Protein AF-A0A162RHS9-F1 (afdb_monomer_lite)

Foldseek 3Di:
DVPVVVVVVVVVVVVVVVVVVVVVVVVVVVVVVVVVVVPDDPPPPPPDPPVPDPDDPPVPDDPVPDDPVVVVVVVVDPDVVPAPDWDKWFADDDPVGGPLIDIDGCPPVDHPVVDQEAEEEAEQCVPGCRRVVRVVVSVYDYHYDYVVVVDDDDDPD

InterPro domains:
  IPR026913 Probable methyltransferase-like protein 24 [PTHR32026] (67-156)

Radius of gyration: 30.7 Å; chains: 1; bounding box: 86×60×48 Å

Sequence (157 aa):
MGRKREVELRKQLAFRTAASMLGMIALVFYLIKASEVTGTSPKILSVMRHKCHPPIDWGVTKVEDLTVEQMIEYVEWTNSTSCRLTHDVGGHAHPDGVDGQKAICMDPLIRPELYNECLVYSFGISHDWTFDEAIERMGCRVFSFDPSMNMEDYNHS

Organism: NCBI:txid35525

Secondary structure (DSSP, 8-state):
--HHHHHHHHHHHHHHHHHHHHHHHHHHHHHHHHHHHT---TT-SSS-----PPPP-TTT--GGG--HHHHHHHHT---TTS-SSEEEE--EEETTEEES-EEEE--TTT-GGG-S--EEEEE--TT--HHHHHHHHTT-EEEEE-GGG---S----

pLDDT: mean 76.13, std 15.16, range [41.0, 95.62]

Structure (mmCIF, N/CA/C/O backbone):
data_AF-A0A162RHS9-F1
#
_entry.id   AF-A0A162RHS9-F1
#
loop_
_atom_site.group_PDB
_atom_site.id
_atom_site.type_symbol
_atom_site.label_atom_id
_atom_site.label_alt_id
_atom_site.label_comp_id
_atom_site.label_asym_id
_atom_site.label_entity_id
_atom_site.label_seq_id
_atom_site.pdbx_PDB_ins_code
_atom_site.Cartn_x
_atom_site.Cartn_y
_atom_site.Cartn_z
_atom_site.occupancy
_atom_site.B_iso_or_equiv
_atom_site.auth_seq_id
_atom_site.auth_comp_id
_atom_site.auth_asym_id
_atom_site.auth_atom_id
_atom_site.pdbx_PDB_model_num
ATOM 1 N N . MET A 1 1 ? 65.844 38.068 22.382 1.00 56.78 1 MET A N 1
ATOM 2 C CA . MET A 1 1 ? 64.715 39.015 22.180 1.00 56.78 1 MET A CA 1
ATOM 3 C C . MET A 1 1 ? 63.586 38.479 21.265 1.00 56.78 1 MET A C 1
ATOM 5 O O . MET A 1 1 ? 62.796 39.275 20.765 1.00 56.78 1 MET A O 1
ATOM 9 N N . GLY A 1 2 ? 63.481 37.156 21.034 1.00 62.03 2 GLY A N 1
ATOM 10 C CA . GLY A 1 2 ? 62.448 36.540 20.169 1.00 62.03 2 GLY A CA 1
ATOM 11 C C . GLY A 1 2 ? 61.320 35.829 20.931 1.00 62.03 2 GLY A C 1
ATOM 12 O O . GLY A 1 2 ? 60.152 36.040 20.640 1.00 62.03 2 GLY A O 1
ATOM 13 N N . ARG A 1 3 ? 61.652 35.096 22.003 1.00 61.00 3 ARG A N 1
ATOM 14 C CA . ARG A 1 3 ? 60.687 34.291 22.780 1.00 61.00 3 ARG A CA 1
ATOM 15 C C . ARG A 1 3 ? 59.598 35.113 23.489 1.00 61.00 3 ARG A C 1
ATOM 17 O O . ARG A 1 3 ? 58.447 34.706 23.522 1.00 61.00 3 ARG A O 1
ATOM 24 N N . LYS A 1 4 ? 59.936 36.306 24.003 1.00 58.94 4 LYS A N 1
ATOM 25 C CA . LYS A 1 4 ? 58.943 37.240 24.577 1.00 58.94 4 LYS A CA 1
ATOM 26 C C . LYS A 1 4 ? 57.961 37.766 23.519 1.00 58.94 4 LYS A C 1
ATOM 28 O O . LYS A 1 4 ? 56.783 37.889 23.816 1.00 58.94 4 LYS A O 1
ATOM 33 N N . ARG A 1 5 ? 58.430 38.026 22.290 1.00 60.34 5 ARG A N 1
ATOM 34 C CA . ARG A 1 5 ? 57.582 38.487 21.177 1.00 60.34 5 ARG A CA 1
ATOM 35 C C . ARG A 1 5 ? 56.637 37.393 20.685 1.00 60.34 5 ARG A C 1
ATOM 37 O O . ARG A 1 5 ? 55.493 37.693 20.389 1.00 60.34 5 ARG A O 1
ATOM 44 N N . GLU A 1 6 ? 57.082 36.141 20.659 1.00 67.06 6 GLU A N 1
ATOM 45 C CA . GLU A 1 6 ? 56.243 35.003 20.266 1.00 67.06 6 GLU A CA 1
ATOM 46 C C . GLU A 1 6 ? 55.112 34.727 21.272 1.00 67.06 6 GLU A C 1
ATOM 48 O O . GLU A 1 6 ? 53.967 34.520 20.878 1.00 67.06 6 GLU A O 1
ATOM 53 N N . VAL A 1 7 ? 55.405 34.789 22.577 1.00 69.50 7 VAL A N 1
ATOM 54 C CA . VAL A 1 7 ? 54.385 34.658 23.633 1.00 69.50 7 VAL A CA 1
ATOM 55 C C . VAL A 1 7 ? 53.369 35.800 23.560 1.00 69.50 7 VAL A C 1
ATOM 57 O O . VAL A 1 7 ? 52.171 35.560 23.695 1.00 69.50 7 VAL A O 1
ATOM 60 N N . GLU A 1 8 ? 53.828 37.023 23.293 1.00 66.56 8 GLU A N 1
ATOM 61 C CA . GLU A 1 8 ? 52.951 38.183 23.123 1.00 66.56 8 GLU A CA 1
ATOM 62 C C . GLU A 1 8 ? 52.060 38.050 21.879 1.00 66.56 8 GLU A C 1
ATOM 64 O O . GLU A 1 8 ? 50.861 38.310 21.942 1.00 66.56 8 GLU A O 1
ATOM 69 N N . LEU A 1 9 ? 52.607 37.543 20.769 1.00 67.00 9 LEU A N 1
ATOM 70 C CA . LEU A 1 9 ? 51.853 37.288 19.540 1.00 67.00 9 LEU A CA 1
ATOM 71 C C . LEU A 1 9 ? 50.768 36.219 19.738 1.00 67.00 9 LEU A C 1
ATOM 73 O O . LEU A 1 9 ? 49.658 36.364 19.233 1.00 67.00 9 LEU A O 1
ATOM 77 N N . ARG A 1 10 ? 51.062 35.157 20.503 1.00 70.31 10 ARG A N 1
ATOM 78 C CA . ARG A 1 10 ? 50.085 34.104 20.834 1.00 70.31 10 ARG A CA 1
ATOM 79 C C . ARG A 1 10 ? 48.972 34.622 21.744 1.00 70.31 10 ARG A C 1
ATOM 81 O O . ARG A 1 10 ? 47.818 34.259 21.537 1.00 70.31 10 ARG A O 1
ATOM 88 N N . LYS A 1 11 ? 49.288 35.500 22.704 1.00 66.00 11 LYS A N 1
ATOM 89 C CA . LYS A 1 11 ? 48.282 36.176 23.543 1.00 66.00 11 LYS A CA 1
ATOM 90 C C . LYS A 1 11 ? 47.395 37.109 22.722 1.00 66.00 11 LYS A C 1
ATOM 92 O O . LYS A 1 11 ? 46.180 37.063 22.867 1.00 66.00 11 LYS A O 1
ATOM 97 N N . GLN A 1 12 ? 47.989 37.893 21.824 1.00 63.16 12 GLN A N 1
ATOM 98 C CA . GLN A 1 12 ? 47.268 38.748 20.877 1.00 63.16 12 GLN A CA 1
ATOM 99 C C . GLN A 1 12 ? 46.342 37.926 19.972 1.00 63.16 12 GLN A C 1
ATOM 101 O O . GLN A 1 12 ? 45.178 38.277 19.802 1.00 63.16 12 GLN A O 1
ATOM 106 N N . LEU A 1 13 ? 46.824 36.805 19.425 1.00 72.50 13 LEU A N 1
ATOM 107 C CA . LEU A 1 13 ? 46.018 35.925 18.580 1.00 72.50 13 LEU A CA 1
ATOM 108 C C . LEU A 1 13 ? 44.863 35.287 19.361 1.00 72.50 13 LEU A C 1
ATOM 110 O O . LEU A 1 13 ? 43.736 35.319 18.879 1.00 72.50 13 LEU A O 1
ATOM 114 N N . ALA A 1 14 ? 45.119 34.789 20.575 1.00 65.88 14 ALA A N 1
ATOM 115 C CA . ALA A 1 14 ? 44.090 34.236 21.456 1.00 65.88 14 ALA A CA 1
ATOM 116 C C . ALA A 1 14 ? 43.040 35.284 21.866 1.00 65.88 14 ALA A C 1
ATOM 118 O O . ALA A 1 14 ? 41.851 34.987 21.936 1.00 65.88 14 ALA A O 1
ATOM 119 N N . PHE A 1 15 ? 43.461 36.530 22.097 1.00 64.94 15 PHE A N 1
ATOM 120 C CA . PHE A 1 15 ? 42.549 37.630 22.400 1.00 64.94 15 PHE A CA 1
ATOM 121 C C . PHE A 1 15 ? 41.683 37.993 21.186 1.00 64.94 15 PHE A C 1
ATOM 123 O O . PHE A 1 15 ? 40.480 38.198 21.321 1.00 64.94 15 PHE A O 1
ATOM 130 N N . ARG A 1 16 ? 42.267 38.003 19.979 1.00 64.44 16 ARG A N 1
ATOM 131 C CA . ARG A 1 16 ? 41.535 38.250 18.726 1.00 64.44 16 ARG A CA 1
ATOM 132 C C . ARG A 1 16 ? 40.545 37.131 18.399 1.00 64.44 16 ARG A C 1
ATOM 134 O O . ARG A 1 16 ? 39.430 37.433 17.981 1.00 64.44 16 ARG A O 1
ATOM 141 N N . THR A 1 17 ? 40.906 35.865 18.611 1.00 65.56 17 THR A N 1
ATOM 142 C CA . THR A 1 17 ? 39.981 34.737 18.407 1.00 65.56 17 THR A CA 1
ATOM 143 C C . THR A 1 17 ? 38.855 34.738 19.439 1.00 65.56 17 THR A C 1
ATOM 145 O O . THR A 1 17 ? 37.697 34.567 19.062 1.00 65.56 17 THR A O 1
ATOM 148 N N . ALA A 1 18 ? 39.150 35.018 20.712 1.00 65.31 18 ALA A N 1
ATOM 149 C CA . ALA A 1 18 ? 38.130 35.152 21.753 1.00 65.31 18 ALA A CA 1
ATOM 150 C C . ALA A 1 18 ? 37.166 36.323 21.480 1.00 65.31 18 ALA A C 1
ATOM 152 O O . ALA A 1 18 ? 35.952 36.151 21.581 1.00 65.31 18 ALA A O 1
ATOM 153 N N . ALA A 1 19 ? 37.680 37.486 21.063 1.00 67.25 19 ALA A N 1
ATOM 154 C CA . ALA A 1 19 ? 36.857 38.638 20.689 1.00 67.25 19 ALA A CA 1
ATOM 155 C C . ALA A 1 19 ? 35.959 38.344 19.473 1.00 67.25 19 ALA A C 1
ATOM 157 O O . ALA A 1 19 ? 34.793 38.734 19.462 1.00 67.25 19 ALA A O 1
ATOM 158 N N . SER A 1 20 ? 36.465 37.601 18.481 1.00 73.19 20 SER A N 1
ATOM 159 C CA . SER A 1 20 ? 35.675 37.159 17.324 1.00 73.19 20 SER A CA 1
ATOM 160 C C . SER A 1 20 ? 34.554 36.193 17.720 1.00 73.19 20 SER A C 1
ATOM 162 O O . SER A 1 20 ? 33.436 36.324 17.229 1.00 73.19 20 SER A O 1
ATOM 164 N N . MET A 1 21 ? 34.829 35.240 18.616 1.00 74.31 21 MET A N 1
ATOM 165 C CA . MET A 1 21 ? 33.833 34.283 19.117 1.00 74.31 21 MET A CA 1
ATOM 166 C C . MET A 1 21 ? 32.730 34.987 19.912 1.00 74.31 21 MET A C 1
ATOM 168 O O . MET A 1 21 ? 31.550 34.736 19.683 1.00 74.31 21 MET A O 1
ATOM 172 N N . LEU A 1 22 ? 33.102 35.918 20.796 1.00 73.56 22 LEU A N 1
ATOM 173 C CA . LEU A 1 22 ? 32.147 36.738 21.546 1.00 73.56 22 LEU A CA 1
ATOM 174 C C . LEU A 1 22 ? 31.292 37.609 20.616 1.00 73.56 22 LEU A C 1
ATOM 176 O O . LEU A 1 22 ? 30.090 37.723 20.835 1.00 73.56 22 LEU A O 1
ATOM 180 N N . GLY A 1 23 ? 31.883 38.162 19.552 1.00 76.12 23 GLY A N 1
ATOM 181 C CA . GLY A 1 23 ? 31.156 38.902 18.519 1.00 76.12 23 GLY A CA 1
ATOM 182 C C . GLY A 1 23 ? 30.131 38.042 17.774 1.00 76.12 23 GLY A C 1
ATOM 183 O O . GLY A 1 23 ? 28.991 38.466 17.604 1.00 76.12 23 GLY A O 1
ATOM 184 N N . MET A 1 24 ? 30.496 36.813 17.395 1.00 73.38 24 MET A N 1
ATOM 185 C CA . MET A 1 24 ? 29.573 35.873 16.743 1.00 73.38 24 MET A CA 1
ATOM 186 C C . MET A 1 24 ? 28.437 35.445 17.674 1.00 73.38 24 MET A C 1
ATOM 188 O O . MET A 1 24 ? 27.283 35.422 17.260 1.00 73.38 24 MET A O 1
ATOM 192 N N . ILE A 1 25 ? 28.740 35.161 18.943 1.00 74.69 25 ILE A N 1
ATOM 193 C CA . ILE A 1 25 ? 27.730 34.805 19.946 1.00 74.69 25 ILE A CA 1
ATOM 194 C C . ILE A 1 25 ? 26.766 35.979 20.178 1.00 74.69 25 ILE A C 1
ATOM 196 O O . ILE A 1 25 ? 25.552 35.788 20.168 1.00 74.69 25 ILE A O 1
ATOM 200 N N . ALA A 1 26 ? 27.283 37.204 20.323 1.00 74.00 26 ALA A N 1
ATOM 201 C CA . ALA A 1 26 ? 26.460 38.402 20.471 1.00 74.00 26 ALA A CA 1
ATOM 202 C C . ALA A 1 26 ? 25.584 38.664 19.235 1.00 74.00 26 ALA A C 1
ATOM 204 O O . ALA A 1 26 ? 24.420 39.026 19.391 1.00 74.00 26 ALA A O 1
ATOM 205 N N . LEU A 1 27 ? 26.104 38.431 18.023 1.00 69.75 27 LEU A N 1
ATOM 206 C CA . LEU A 1 27 ? 25.334 38.533 16.782 1.00 69.75 27 LEU A CA 1
ATOM 207 C C . LEU A 1 27 ? 24.210 37.491 16.734 1.00 69.75 27 LEU A C 1
ATOM 209 O O . LEU A 1 27 ? 23.082 37.845 16.417 1.00 69.75 27 LEU A O 1
ATOM 213 N N . VAL A 1 28 ? 24.479 36.235 17.106 1.00 71.00 28 VAL A N 1
ATOM 214 C CA . VAL A 1 28 ? 23.454 35.179 17.172 1.00 71.00 28 VAL A CA 1
ATOM 215 C C . VAL A 1 28 ? 22.360 35.544 18.177 1.00 71.00 28 VAL A C 1
ATOM 217 O O . VAL A 1 28 ? 21.183 35.500 17.831 1.00 71.00 28 VAL A O 1
ATOM 220 N N . PHE A 1 29 ? 22.714 35.994 19.386 1.00 67.12 29 PHE A N 1
ATOM 221 C CA . PHE A 1 29 ? 21.719 36.445 20.367 1.00 67.12 29 PHE A CA 1
ATOM 222 C C . PHE A 1 29 ? 20.948 37.689 19.908 1.00 67.12 29 PHE A C 1
ATOM 224 O O . PHE A 1 29 ? 19.747 37.783 20.161 1.00 67.12 29 PHE A O 1
ATOM 231 N N . TYR A 1 30 ? 21.602 38.625 19.215 1.00 65.88 30 TYR A N 1
ATOM 232 C CA . TYR A 1 30 ? 20.945 39.794 18.635 1.00 65.88 30 TYR A CA 1
ATOM 233 C C . TYR A 1 30 ? 19.968 39.401 17.519 1.00 65.88 30 TYR A C 1
ATOM 235 O O . TYR A 1 30 ? 18.862 39.925 17.484 1.00 65.88 30 TYR A O 1
ATOM 243 N N . LEU A 1 31 ? 20.320 38.441 16.659 1.00 62.06 31 LEU A N 1
ATOM 244 C CA . LEU A 1 31 ? 19.443 37.922 15.603 1.00 62.06 31 LEU A CA 1
ATOM 245 C C . LEU A 1 31 ? 18.256 37.120 16.164 1.00 62.06 31 LEU A C 1
ATOM 247 O O . LEU A 1 31 ? 17.141 37.254 15.658 1.00 62.06 31 LEU A O 1
ATOM 251 N N . ILE A 1 32 ? 18.461 36.347 17.237 1.00 61.72 32 ILE A N 1
ATOM 252 C CA . ILE A 1 32 ? 17.376 35.664 17.963 1.00 61.72 32 ILE A CA 1
ATOM 253 C C . ILE A 1 32 ? 16.417 36.702 18.568 1.00 61.72 32 ILE A C 1
ATOM 255 O O . ILE A 1 32 ? 15.213 36.642 18.326 1.00 61.72 32 ILE A O 1
ATOM 259 N N . LYS A 1 33 ? 16.942 37.716 19.274 1.00 61.94 33 LYS A N 1
ATOM 260 C CA . LYS A 1 33 ? 16.131 38.816 19.830 1.00 61.94 33 LYS A CA 1
ATOM 261 C C . LYS A 1 33 ? 15.440 39.651 18.746 1.00 61.94 33 LYS A C 1
ATOM 263 O O . LYS A 1 33 ? 14.305 40.072 18.937 1.00 61.94 33 LYS A O 1
ATOM 268 N N . ALA A 1 34 ? 16.087 39.890 17.606 1.00 56.03 34 ALA A N 1
ATOM 269 C CA . ALA A 1 34 ? 15.486 40.602 16.479 1.00 56.03 34 ALA A CA 1
ATOM 270 C C . ALA A 1 34 ? 14.341 39.800 15.831 1.00 56.03 34 ALA A C 1
ATOM 272 O O . ALA A 1 34 ? 13.343 40.393 15.418 1.00 56.03 34 ALA A O 1
ATOM 273 N N . SER A 1 35 ? 14.440 38.464 15.805 1.00 52.44 35 SER A N 1
ATOM 274 C CA . SER A 1 35 ? 13.325 37.597 15.394 1.00 52.44 35 SER A CA 1
ATOM 275 C C . SER A 1 35 ? 12.143 37.677 16.366 1.00 52.44 35 SER A C 1
ATOM 277 O O . SER A 1 35 ? 11.003 37.695 15.919 1.00 52.44 35 SER A O 1
ATOM 279 N N . GLU A 1 36 ? 12.379 37.815 17.676 1.00 54.09 36 GLU A N 1
ATOM 280 C CA . GLU A 1 36 ? 11.296 38.046 18.652 1.00 54.09 36 GLU A CA 1
ATOM 281 C C . GLU A 1 36 ? 10.640 39.433 18.505 1.00 54.09 36 GLU A C 1
ATOM 283 O O . GLU A 1 36 ? 9.427 39.568 18.658 1.00 54.09 36 GLU A O 1
ATOM 288 N N . VAL A 1 37 ? 11.411 40.478 18.183 1.00 50.00 37 VAL A N 1
ATOM 289 C CA . VAL A 1 37 ? 10.926 41.876 18.179 1.00 50.00 37 VAL A CA 1
ATOM 290 C C . VAL A 1 37 ? 10.131 42.251 16.916 1.00 50.00 37 VAL A C 1
ATOM 292 O O . VAL A 1 37 ? 9.389 43.233 16.927 1.00 50.00 37 VAL A O 1
ATOM 295 N N . THR A 1 38 ? 10.179 41.454 15.845 1.00 48.22 38 THR A N 1
ATOM 296 C CA . THR A 1 38 ? 9.356 41.686 14.635 1.00 48.22 38 THR A CA 1
ATOM 297 C C . THR A 1 38 ? 7.961 41.044 14.692 1.00 48.22 38 THR A C 1
ATOM 299 O O . THR A 1 38 ? 7.151 41.236 13.786 1.00 48.22 38 THR A O 1
ATOM 302 N N . GLY A 1 39 ? 7.619 40.368 15.794 1.00 46.84 39 GLY A N 1
ATOM 303 C CA . GLY A 1 39 ? 6.335 39.692 16.007 1.00 46.84 39 GLY A CA 1
ATOM 304 C C . GLY A 1 39 ? 5.157 40.573 16.445 1.00 46.84 39 GLY A C 1
ATOM 305 O O . GLY A 1 39 ? 4.228 40.059 17.059 1.00 46.84 39 GLY A O 1
ATOM 306 N N . THR A 1 40 ? 5.152 41.883 16.168 1.00 49.56 40 THR A N 1
ATOM 307 C CA . THR A 1 40 ? 3.975 42.741 16.426 1.00 49.56 40 THR A CA 1
ATOM 308 C C . THR A 1 40 ? 3.523 43.475 15.165 1.00 49.56 40 THR A C 1
ATOM 310 O O . THR A 1 40 ? 3.759 44.663 14.972 1.00 49.56 40 THR A O 1
ATOM 313 N N . SER A 1 41 ? 2.806 42.755 14.298 1.00 41.00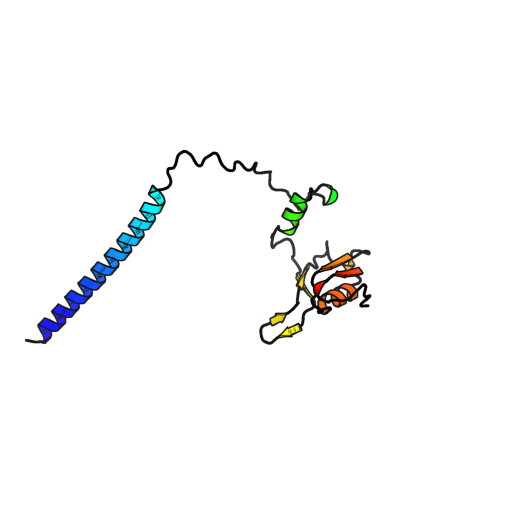 41 SER A N 1
ATOM 314 C CA . SER A 1 41 ? 1.936 43.371 13.291 1.00 41.00 41 SER A CA 1
ATOM 315 C C . SER A 1 41 ? 0.470 43.151 13.696 1.00 41.00 41 SER A C 1
ATOM 317 O O . SER A 1 41 ? -0.025 42.028 13.574 1.00 41.00 41 SER A O 1
ATOM 319 N N . PRO A 1 42 ? -0.265 44.182 14.165 1.00 48.97 42 PRO A N 1
ATOM 320 C CA . PRO A 1 42 ? -1.646 44.055 14.661 1.00 48.97 42 PRO A CA 1
ATOM 321 C C . PRO A 1 42 ? -2.710 43.744 13.589 1.00 48.97 42 PRO A C 1
ATOM 323 O O . PRO A 1 42 ? -3.892 43.993 13.807 1.00 48.97 42 PRO A O 1
ATOM 326 N N . LYS A 1 43 ? -2.326 43.244 12.408 1.00 45.06 43 LYS A N 1
ATOM 327 C CA . LYS A 1 43 ? -3.243 42.975 11.284 1.00 45.06 43 LYS A CA 1
ATOM 328 C C . LYS A 1 43 ? -3.206 41.539 10.756 1.00 45.06 43 LYS A C 1
ATOM 330 O O . LYS A 1 43 ? -3.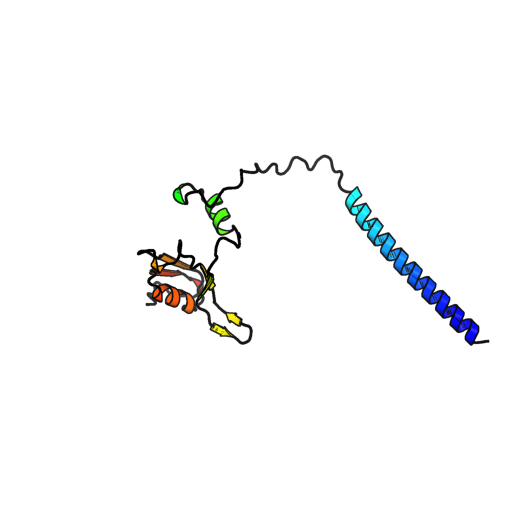947 41.224 9.832 1.00 45.06 43 LYS A O 1
ATOM 335 N N . ILE A 1 44 ? -2.433 40.647 11.377 1.00 45.03 44 ILE A N 1
ATOM 336 C CA . ILE A 1 44 ? -2.425 39.205 11.071 1.00 45.03 44 ILE A CA 1
ATOM 337 C C . ILE A 1 44 ? -3.157 38.450 12.193 1.00 45.03 44 ILE A C 1
ATOM 339 O O . ILE A 1 44 ? -2.631 37.551 12.830 1.00 45.03 44 ILE A O 1
ATOM 343 N N . LEU A 1 45 ? -4.385 38.869 12.494 1.00 41.91 45 LEU A N 1
ATOM 344 C CA . LEU A 1 45 ? -5.314 38.113 13.342 1.00 41.91 45 LEU A CA 1
ATOM 345 C C . LEU A 1 45 ? -6.706 38.092 12.696 1.00 41.91 45 LEU A C 1
ATOM 347 O O . LEU A 1 45 ? -7.727 38.269 13.351 1.00 41.91 45 LEU A O 1
ATOM 351 N N . SER A 1 46 ? -6.746 37.959 11.369 1.00 43.28 46 SER A N 1
ATOM 352 C CA . SER A 1 46 ? -8.000 37.830 10.614 1.00 43.28 46 SER A CA 1
ATOM 353 C C . SER A 1 46 ? -7.918 36.841 9.449 1.00 43.28 46 SER A C 1
ATOM 355 O O . SER A 1 46 ? -8.908 36.659 8.745 1.00 43.28 46 SER A O 1
ATOM 357 N N . VAL A 1 47 ? -6.785 36.168 9.240 1.00 47.78 47 VAL A N 1
ATOM 358 C CA . VAL A 1 47 ? -6.650 35.138 8.205 1.00 47.78 47 VAL A CA 1
ATOM 359 C C . VAL A 1 47 ? -6.443 33.809 8.921 1.00 47.78 47 VAL A C 1
ATOM 361 O O . VAL A 1 47 ? -5.496 33.662 9.682 1.00 47.78 47 VAL A O 1
ATOM 364 N N . MET A 1 48 ? -7.388 32.892 8.706 1.00 47.75 48 MET A N 1
ATOM 365 C CA . MET A 1 48 ? -7.485 31.542 9.277 1.00 47.75 48 MET A CA 1
ATOM 366 C C . MET A 1 48 ? -7.949 31.436 10.740 1.00 47.75 48 MET A C 1
ATOM 368 O O . MET A 1 48 ? -7.344 30.766 11.568 1.00 47.75 48 MET A O 1
ATOM 372 N N . ARG A 1 49 ? -9.168 31.920 11.022 1.00 43.59 49 ARG A N 1
ATOM 373 C CA . ARG A 1 49 ? -10.099 31.049 11.763 1.00 43.59 49 ARG A CA 1
ATOM 374 C C . ARG A 1 49 ? -10.569 29.966 10.791 1.00 43.59 49 ARG A C 1
ATOM 376 O O . ARG A 1 49 ? -11.683 30.038 10.278 1.00 43.59 49 ARG A O 1
ATOM 383 N N . HIS A 1 50 ? -9.721 28.977 10.510 1.00 49.06 50 HIS A N 1
ATOM 384 C CA . HIS A 1 50 ? -10.287 27.682 10.161 1.00 49.06 50 HIS A CA 1
ATOM 385 C C . HIS A 1 50 ? -11.138 27.298 11.365 1.00 49.06 50 HIS A C 1
ATOM 387 O O . HIS A 1 50 ? -10.667 27.358 12.502 1.00 49.06 50 HIS A O 1
ATOM 393 N N . LYS A 1 51 ? -12.428 27.031 11.148 1.00 43.91 51 LYS A N 1
ATOM 394 C CA . LYS A 1 51 ? -13.220 26.357 12.170 1.00 43.91 51 LYS A CA 1
ATOM 395 C C . LYS A 1 51 ? -12.441 25.083 12.482 1.00 43.91 51 LYS A C 1
ATOM 397 O O . LYS A 1 51 ? -12.361 24.218 11.617 1.00 43.91 51 LYS A O 1
ATOM 402 N N . CYS A 1 52 ? -11.802 25.013 13.648 1.00 55.31 52 CYS A N 1
ATOM 403 C CA . CYS A 1 52 ? -11.288 23.751 14.145 1.00 55.31 52 CYS A CA 1
ATOM 404 C C . CYS A 1 52 ? -12.527 22.883 14.320 1.00 55.31 52 CYS A C 1
ATOM 406 O O . CYS A 1 52 ? -13.303 23.092 15.256 1.00 55.31 52 CYS A O 1
ATOM 408 N N . HIS A 1 53 ? -12.783 22.006 13.352 1.00 62.28 53 HIS A N 1
ATOM 409 C CA . HIS A 1 53 ? -13.741 20.944 13.568 1.00 62.28 53 HIS A CA 1
ATOM 410 C C . HIS A 1 53 ? -13.204 20.109 14.738 1.00 62.28 53 HIS A C 1
ATOM 412 O O . HIS A 1 53 ? -11.983 19.979 14.886 1.00 62.28 53 HIS A O 1
ATOM 418 N N . PRO A 1 54 ? -14.080 19.636 15.636 1.00 69.06 54 PRO A N 1
ATOM 419 C CA . PRO A 1 54 ? -13.650 18.718 16.679 1.00 69.06 54 PRO A CA 1
ATOM 420 C C . PRO A 1 54 ? -12.913 17.532 16.028 1.00 69.06 54 PRO A C 1
ATOM 422 O O . PRO A 1 54 ? -13.320 17.124 14.938 1.00 69.06 54 PRO A O 1
ATOM 425 N N . PRO A 1 55 ? -11.841 17.005 16.653 1.00 71.38 55 PRO A N 1
ATOM 426 C CA . PRO A 1 55 ? -11.118 15.854 16.122 1.00 71.38 55 PRO A CA 1
ATOM 427 C C . PRO A 1 55 ? -12.100 14.722 15.829 1.00 71.38 55 PRO A C 1
ATOM 429 O O . PRO A 1 55 ? -12.901 14.368 16.699 1.00 71.38 55 PRO A O 1
ATOM 432 N N . ILE A 1 56 ? -12.064 14.191 14.610 1.00 77.06 56 ILE A N 1
ATOM 433 C CA . ILE A 1 56 ? -12.889 13.045 14.243 1.00 77.06 56 ILE A CA 1
ATOM 434 C C . ILE A 1 56 ? -12.298 11.827 14.947 1.00 77.06 56 ILE A C 1
ATOM 436 O O . ILE A 1 56 ? -11.111 11.529 14.815 1.00 77.06 56 ILE A O 1
ATOM 440 N N . ASP A 1 57 ? -13.121 11.138 15.733 1.00 81.31 57 ASP A N 1
ATOM 441 C CA . ASP A 1 57 ? -12.732 9.858 16.310 1.00 81.31 57 ASP A CA 1
ATOM 442 C C . ASP A 1 57 ? -12.946 8.764 15.261 1.00 81.31 57 ASP A C 1
ATOM 444 O O . ASP A 1 57 ? -14.047 8.231 15.074 1.00 81.31 57 ASP A O 1
ATOM 448 N N . TRP A 1 58 ? -11.867 8.448 14.551 1.00 77.69 58 TRP A N 1
ATOM 449 C CA . TRP A 1 58 ? -11.842 7.412 13.525 1.00 77.69 58 TRP A CA 1
ATOM 450 C C . TRP A 1 58 ? -12.134 6.005 14.068 1.00 77.69 58 TRP A C 1
ATOM 452 O O . TRP A 1 58 ? -12.429 5.109 13.286 1.00 77.69 58 TRP A O 1
ATOM 462 N N . GLY A 1 59 ? -12.076 5.793 15.391 1.00 71.81 59 GLY A N 1
ATOM 463 C CA . GLY A 1 59 ? -1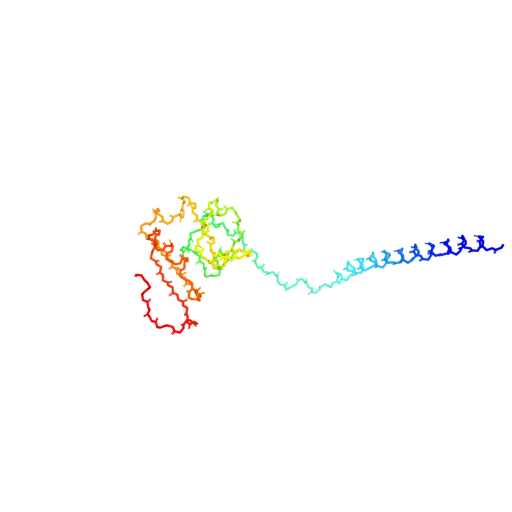2.399 4.510 16.021 1.00 71.81 59 GLY A CA 1
ATOM 464 C C . GLY A 1 59 ? -13.900 4.233 16.162 1.00 71.81 59 GLY A C 1
ATOM 465 O O . GLY A 1 59 ? -14.287 3.081 16.344 1.00 71.81 59 GLY A O 1
ATOM 466 N N . VAL A 1 60 ? -14.748 5.264 16.079 1.00 79.00 60 VAL A N 1
ATOM 467 C CA . VAL A 1 60 ? -16.217 5.149 16.215 1.00 79.00 60 VAL A CA 1
ATOM 468 C C . VAL A 1 60 ? -16.986 5.663 15.003 1.00 79.00 60 VAL A C 1
ATOM 470 O O . VAL A 1 60 ? -18.167 5.350 14.852 1.00 79.00 60 VAL A O 1
ATOM 473 N N . THR A 1 61 ? -16.341 6.447 14.141 1.00 80.56 61 THR A N 1
ATOM 474 C CA . THR A 1 61 ? -16.980 6.996 12.944 1.00 80.56 61 THR A CA 1
ATOM 475 C C . THR A 1 61 ? -17.108 5.912 11.881 1.00 80.56 61 THR A C 1
ATOM 477 O O . THR A 1 61 ? -16.132 5.249 11.537 1.00 80.56 61 THR A O 1
ATOM 480 N N . LYS A 1 62 ? -18.316 5.720 11.347 1.00 81.25 62 LYS A N 1
ATOM 481 C CA . LYS A 1 62 ? -18.537 4.759 10.269 1.00 81.25 62 LYS A CA 1
ATOM 482 C C . LYS A 1 62 ? -18.133 5.350 8.925 1.00 81.25 62 LYS A C 1
ATOM 484 O O . LYS A 1 62 ? -18.409 6.513 8.654 1.00 81.25 62 LYS A O 1
ATOM 489 N N . VAL A 1 63 ? -17.563 4.516 8.056 1.00 77.88 63 VAL A N 1
ATOM 490 C CA . VAL A 1 63 ? -17.113 4.916 6.709 1.00 77.88 63 VAL A CA 1
ATOM 491 C C . VAL A 1 63 ? -18.258 5.486 5.862 1.00 77.88 63 VAL A C 1
ATOM 493 O O . VAL A 1 63 ? -18.056 6.439 5.119 1.00 77.88 63 VAL A O 1
ATOM 496 N N . GLU A 1 64 ? -19.467 4.938 6.010 1.00 83.88 64 GLU A N 1
ATOM 497 C CA . GLU A 1 64 ? -20.680 5.365 5.293 1.00 83.88 64 GLU A CA 1
ATOM 498 C C . GLU A 1 64 ? -21.157 6.786 5.637 1.00 83.88 64 GLU A C 1
ATOM 500 O O . GLU A 1 64 ? -21.879 7.391 4.847 1.00 83.88 64 GLU A O 1
ATOM 505 N N . ASP A 1 65 ? -20.713 7.335 6.770 1.00 88.69 65 ASP A N 1
ATOM 506 C CA . ASP A 1 65 ? -21.087 8.670 7.240 1.00 88.69 65 ASP A CA 1
ATOM 507 C C . ASP A 1 65 ? -20.030 9.744 6.893 1.00 88.69 65 ASP A C 1
ATOM 509 O O . ASP A 1 65 ? -20.212 10.918 7.225 1.00 88.69 65 ASP A O 1
ATOM 513 N N . LEU A 1 66 ? -18.920 9.364 6.242 1.00 84.44 66 LEU A N 1
ATOM 514 C CA . LEU A 1 66 ? -17.805 10.264 5.927 1.00 84.44 66 LEU A CA 1
ATOM 515 C C . LEU A 1 66 ? -18.052 11.079 4.649 1.00 84.44 66 LEU A C 1
ATOM 517 O O . LEU A 1 66 ? -18.476 10.546 3.622 1.00 84.44 66 LEU A O 1
ATOM 521 N N . THR A 1 67 ? -17.699 12.369 4.673 1.00 91.06 67 THR A N 1
ATOM 522 C CA . THR A 1 67 ? -17.542 13.151 3.434 1.00 91.06 67 THR A CA 1
ATOM 523 C C . THR A 1 67 ? -16.253 12.768 2.704 1.00 91.06 67 THR A C 1
ATOM 525 O O . THR A 1 67 ? -15.345 12.182 3.292 1.00 91.06 67 THR A O 1
ATOM 528 N N . VAL A 1 68 ? -16.133 13.143 1.426 1.00 84.94 68 VAL A N 1
ATOM 529 C CA . VAL A 1 68 ? -14.912 12.896 0.634 1.00 84.94 68 VAL A CA 1
ATOM 530 C C . VAL A 1 68 ? -13.686 13.529 1.297 1.00 84.94 68 VAL A C 1
ATOM 532 O O . VAL A 1 68 ? -12.628 12.911 1.356 1.00 84.94 68 VAL A O 1
ATOM 535 N N . GLU A 1 69 ? -13.825 14.732 1.851 1.00 86.94 69 GLU A N 1
ATOM 536 C CA . GLU A 1 69 ? -12.742 15.419 2.559 1.00 86.94 69 GLU A CA 1
ATOM 537 C C . GLU A 1 69 ? -12.311 14.649 3.811 1.00 86.94 69 GLU A C 1
ATOM 539 O O . GLU A 1 69 ? -11.119 14.516 4.067 1.00 86.94 69 GLU A O 1
ATOM 544 N N . GLN A 1 70 ? -13.268 14.096 4.561 1.00 83.88 70 GLN A N 1
ATOM 545 C CA . GLN A 1 70 ? -12.976 13.290 5.747 1.00 83.88 70 GLN A CA 1
ATOM 546 C C . GLN A 1 70 ? -12.381 11.925 5.386 1.00 83.88 70 GLN A C 1
ATOM 548 O O . GLN A 1 70 ? -11.555 11.409 6.129 1.00 83.88 70 GLN A O 1
ATOM 553 N N . MET A 1 71 ? -12.765 11.341 4.246 1.00 81.06 71 MET A N 1
ATOM 554 C CA . MET A 1 71 ? -12.129 10.126 3.729 1.00 81.06 71 MET A CA 1
ATOM 555 C C . MET A 1 71 ? -10.660 10.377 3.380 1.00 81.06 71 MET A C 1
ATOM 557 O O . MET A 1 71 ? -9.809 9.566 3.736 1.00 81.06 71 MET A O 1
ATOM 561 N N . ILE A 1 72 ? -10.356 11.505 2.730 1.00 83.31 72 ILE A N 1
ATOM 562 C CA . ILE A 1 72 ? -8.972 11.909 2.445 1.00 83.31 72 ILE A CA 1
ATOM 563 C C . ILE A 1 72 ? -8.209 12.111 3.759 1.00 83.31 72 ILE A C 1
ATOM 565 O O . ILE A 1 72 ? -7.134 11.542 3.926 1.00 83.31 72 ILE A O 1
ATOM 569 N N . GLU A 1 73 ? -8.793 12.832 4.721 1.00 83.31 73 GLU A N 1
ATOM 570 C CA . GLU A 1 73 ? -8.177 13.057 6.034 1.00 83.31 73 GLU A CA 1
ATOM 571 C C . GLU A 1 73 ? -7.905 11.741 6.784 1.00 83.31 73 GLU A C 1
ATOM 573 O O . GLU A 1 73 ? -6.845 11.589 7.387 1.00 83.31 73 GLU A O 1
ATOM 578 N N . TYR A 1 74 ? -8.818 10.767 6.710 1.00 77.31 74 TYR A N 1
ATOM 579 C CA . TYR A 1 74 ? -8.635 9.437 7.294 1.00 77.31 74 TYR A CA 1
ATOM 580 C C . TYR A 1 74 ? -7.505 8.646 6.623 1.00 77.31 74 TYR A C 1
ATOM 582 O O . TYR A 1 74 ? -6.693 8.036 7.313 1.00 77.31 74 TYR A O 1
ATOM 590 N N . VAL A 1 75 ? -7.425 8.661 5.288 1.00 75.81 75 VAL A N 1
ATOM 591 C CA . VAL A 1 75 ? -6.357 7.972 4.538 1.00 75.81 75 VAL A CA 1
ATOM 592 C C . VAL A 1 75 ? -4.988 8.590 4.829 1.00 75.81 75 VAL A C 1
ATOM 594 O O . VAL A 1 75 ? -3.992 7.877 4.935 1.00 75.81 75 VAL A O 1
ATOM 597 N N . GLU A 1 76 ? -4.937 9.909 4.999 1.00 77.19 76 GLU A N 1
ATOM 598 C CA . GLU A 1 76 ? -3.723 10.636 5.373 1.00 77.19 76 GLU A CA 1
ATOM 599 C C . GLU A 1 76 ? -3.400 10.534 6.874 1.00 77.19 76 GLU A C 1
ATOM 601 O O . GLU A 1 76 ? -2.327 10.960 7.312 1.00 77.19 76 GLU A O 1
ATOM 606 N N . TRP A 1 77 ? -4.293 9.965 7.691 1.00 75.12 77 TRP A N 1
ATOM 607 C CA . TRP A 1 77 ? -4.119 9.912 9.136 1.00 75.12 77 TRP A CA 1
ATOM 608 C C . TRP A 1 77 ? -3.054 8.889 9.554 1.00 75.12 77 TRP A C 1
ATOM 610 O O . TRP A 1 77 ? -3.284 7.685 9.666 1.00 75.12 77 TRP A O 1
ATOM 620 N N . THR A 1 78 ? -1.861 9.385 9.878 1.00 58.59 78 THR A N 1
ATOM 621 C CA . THR A 1 78 ? -0.697 8.573 10.258 1.00 58.59 78 THR A CA 1
ATOM 622 C C . THR A 1 78 ? -0.666 8.222 11.749 1.00 58.59 78 THR A C 1
ATOM 624 O O . THR A 1 78 ? 0.309 8.518 12.447 1.00 58.59 78 THR A O 1
ATOM 627 N N . ASN A 1 79 ? -1.720 7.613 12.295 1.00 65.12 79 ASN A N 1
ATOM 628 C CA . ASN A 1 79 ? -1.614 7.050 13.640 1.00 65.12 79 ASN A CA 1
ATOM 629 C C . ASN A 1 79 ? -0.908 5.691 13.582 1.00 65.12 79 ASN A C 1
ATOM 631 O O . ASN A 1 79 ? -1.488 4.691 13.162 1.00 65.12 79 ASN A O 1
ATOM 635 N N . SER A 1 80 ? 0.339 5.658 14.056 1.00 58.25 80 SER A N 1
ATOM 636 C CA . SER A 1 80 ? 1.207 4.474 14.084 1.00 58.25 80 SER A CA 1
ATOM 637 C C . SER A 1 80 ? 0.677 3.312 14.930 1.00 58.25 80 SER A C 1
ATOM 639 O O . SER A 1 80 ? 1.199 2.208 14.827 1.00 58.25 80 SER A O 1
ATOM 641 N N . THR A 1 81 ? -0.360 3.523 15.750 1.00 65.31 81 THR A N 1
ATOM 642 C CA . THR A 1 81 ? -1.022 2.442 16.506 1.00 65.31 81 THR A CA 1
ATOM 643 C C . THR A 1 81 ? -2.122 1.718 15.727 1.00 65.31 81 THR A C 1
ATOM 645 O O . THR A 1 81 ? -2.625 0.703 16.212 1.00 65.31 81 THR A O 1
ATOM 648 N N . SER A 1 82 ? -2.486 2.210 14.537 1.00 73.25 82 SER A N 1
ATOM 649 C CA . SER A 1 82 ? -3.569 1.647 13.715 1.00 73.25 82 SER A CA 1
ATOM 650 C C . SER A 1 82 ? -3.203 0.313 13.068 1.00 73.25 82 SER A C 1
ATOM 652 O O . SER A 1 82 ? -4.100 -0.434 12.695 1.00 73.25 82 SER A O 1
ATOM 654 N N . CYS A 1 83 ? -1.906 0.005 12.961 1.00 80.81 83 CYS A N 1
ATOM 655 C CA . CYS A 1 83 ? -1.432 -1.303 12.540 1.00 80.81 83 CYS A CA 1
ATOM 656 C C . CYS A 1 83 ? -0.464 -1.896 13.560 1.00 80.81 83 CYS A C 1
ATOM 658 O O . CYS A 1 83 ? 0.609 -1.342 13.798 1.00 80.81 83 CYS A O 1
ATOM 660 N N . ARG A 1 84 ? -0.838 -3.022 14.172 1.00 85.44 84 ARG A N 1
ATOM 661 C CA . ARG A 1 84 ? -0.009 -3.715 15.169 1.00 85.44 84 ARG A CA 1
ATOM 662 C C . ARG A 1 84 ? 0.824 -4.832 14.552 1.00 85.44 84 ARG A C 1
ATOM 664 O O . ARG A 1 84 ? 1.899 -5.136 15.063 1.00 85.44 84 ARG A O 1
ATOM 671 N N . LEU A 1 85 ? 0.326 -5.439 13.482 1.00 87.31 85 LEU A N 1
ATOM 672 C CA . LEU A 1 85 ? 0.942 -6.533 12.756 1.00 87.31 85 LEU A CA 1
ATOM 673 C C . LEU A 1 85 ? 1.112 -6.140 11.291 1.00 87.31 85 LEU A C 1
ATOM 675 O O . LEU A 1 85 ? 0.261 -6.415 10.449 1.00 87.31 85 LEU A O 1
ATOM 679 N N . THR A 1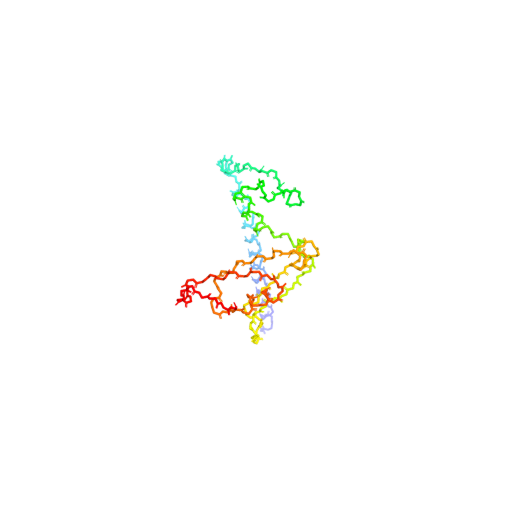 86 ? 2.237 -5.503 10.995 1.00 89.50 86 THR A N 1
ATOM 680 C CA . THR A 1 86 ? 2.630 -5.187 9.624 1.00 89.50 86 THR A CA 1
ATOM 681 C C . THR A 1 86 ? 3.257 -6.408 8.958 1.00 89.50 86 THR A C 1
ATOM 683 O O . THR A 1 86 ? 4.044 -7.126 9.578 1.00 89.50 86 THR A O 1
ATOM 686 N N . HIS A 1 87 ? 2.929 -6.629 7.691 1.00 90.75 87 HIS A N 1
ATOM 687 C CA . HIS A 1 87 ? 3.543 -7.640 6.846 1.00 90.75 87 HIS A CA 1
ATOM 688 C C . HIS A 1 87 ? 3.978 -7.003 5.529 1.00 90.75 87 HIS A C 1
ATOM 690 O O . HIS A 1 87 ? 3.178 -6.346 4.868 1.00 90.75 87 HIS A O 1
ATOM 696 N N . ASP A 1 88 ? 5.228 -7.212 5.133 1.00 94.00 88 ASP A N 1
ATOM 697 C CA . ASP A 1 88 ? 5.737 -6.685 3.873 1.00 94.00 88 ASP A CA 1
ATOM 698 C C . ASP A 1 88 ? 5.481 -7.672 2.727 1.00 94.00 88 ASP A C 1
ATOM 700 O O . ASP A 1 88 ? 5.692 -8.879 2.863 1.00 94.00 88 ASP A O 1
ATOM 704 N N . VAL A 1 89 ? 4.994 -7.168 1.595 1.00 94.50 89 VAL A N 1
ATOM 705 C CA . VAL A 1 89 ? 4.520 -7.969 0.461 1.00 94.50 89 VAL A CA 1
ATOM 706 C C . VAL A 1 89 ? 5.080 -7.423 -0.847 1.00 94.50 89 VAL A C 1
ATOM 708 O O . VAL A 1 89 ? 5.145 -6.210 -1.049 1.00 94.50 89 VAL A O 1
ATOM 711 N N . GLY A 1 90 ? 5.448 -8.339 -1.743 1.00 95.06 90 GLY A N 1
ATOM 712 C CA . GLY A 1 90 ? 5.983 -8.019 -3.061 1.00 95.06 90 GLY A CA 1
ATOM 713 C C . GLY A 1 90 ? 7.402 -7.451 -3.029 1.00 95.06 90 GLY A C 1
ATOM 714 O O . GLY A 1 90 ? 8.096 -7.467 -2.008 1.00 95.06 90 GLY A O 1
ATOM 715 N N . GLY A 1 91 ? 7.800 -6.951 -4.187 1.00 95.31 91 GLY A N 1
ATOM 716 C CA . GLY A 1 91 ? 9.070 -6.330 -4.478 1.00 95.31 91 GLY A CA 1
ATOM 717 C C . GLY A 1 91 ? 10.173 -7.269 -4.965 1.00 95.31 91 GLY A C 1
ATOM 718 O O . GLY A 1 91 ? 10.106 -8.500 -4.884 1.00 95.31 91 GLY A O 1
ATOM 719 N N . HIS A 1 92 ? 11.238 -6.644 -5.453 1.00 95.62 92 HIS A N 1
ATOM 720 C CA . HIS A 1 92 ? 12.445 -7.271 -5.963 1.00 95.62 92 HIS A CA 1
ATOM 721 C C . HIS A 1 92 ? 13.637 -6.954 -5.060 1.00 95.62 92 HIS A C 1
ATOM 723 O O . HIS A 1 92 ? 13.868 -5.810 -4.669 1.00 95.62 92 HIS A O 1
ATOM 729 N N . ALA A 1 93 ? 14.419 -7.979 -4.722 1.00 94.94 93 ALA A N 1
ATOM 730 C CA . ALA A 1 93 ? 15.608 -7.803 -3.900 1.00 94.94 93 ALA A CA 1
ATOM 731 C C . ALA A 1 93 ? 16.707 -7.053 -4.669 1.00 94.94 93 ALA A C 1
ATOM 733 O O . ALA A 1 93 ? 17.137 -7.474 -5.743 1.00 94.94 93 ALA A O 1
ATOM 734 N N . HIS A 1 94 ? 17.210 -5.987 -4.059 1.00 93.44 94 HIS A N 1
ATOM 735 C CA . HIS A 1 94 ? 18.332 -5.179 -4.513 1.00 93.44 94 HIS A CA 1
ATOM 736 C C . HIS A 1 94 ? 19.416 -5.108 -3.422 1.00 93.44 94 HIS A C 1
ATOM 738 O O . HIS A 1 94 ? 19.150 -5.395 -2.254 1.00 93.44 94 HIS A O 1
ATOM 744 N N . PRO A 1 95 ? 20.661 -4.725 -3.765 1.00 94.75 95 PRO A N 1
ATOM 745 C CA . PRO A 1 95 ? 21.734 -4.578 -2.778 1.00 94.75 95 PRO A CA 1
ATOM 746 C C . PRO A 1 95 ? 21.402 -3.607 -1.635 1.00 94.75 95 PRO A C 1
ATOM 748 O O . PRO A 1 95 ? 21.862 -3.807 -0.513 1.00 94.75 95 PRO A O 1
ATOM 751 N N . ASP A 1 96 ? 20.585 -2.591 -1.922 1.00 93.56 96 ASP A N 1
ATOM 752 C CA . ASP A 1 96 ? 20.255 -1.506 -0.995 1.00 93.56 96 ASP A CA 1
ATOM 753 C C . ASP A 1 96 ? 18.885 -1.681 -0.306 1.00 93.56 96 ASP A C 1
ATOM 755 O O . ASP A 1 96 ? 18.482 -0.830 0.486 1.00 93.56 96 ASP A O 1
ATOM 759 N N . GLY A 1 97 ? 18.153 -2.768 -0.589 1.00 92.19 97 GLY A N 1
ATOM 760 C CA . GLY A 1 97 ? 16.815 -3.006 -0.040 1.00 92.19 97 GLY A CA 1
ATOM 761 C C . GLY A 1 97 ? 15.917 -3.831 -0.959 1.00 92.19 97 GLY A C 1
ATOM 762 O O . GLY A 1 97 ? 16.397 -4.518 -1.855 1.00 92.19 97 GLY A O 1
ATOM 763 N N . VAL A 1 98 ? 14.604 -3.773 -0.737 1.00 95.19 98 VAL A N 1
ATOM 764 C CA . VAL A 1 98 ? 13.607 -4.400 -1.616 1.00 95.19 98 VAL A CA 1
ATOM 765 C C . VAL A 1 98 ? 12.827 -3.289 -2.314 1.00 95.19 98 VAL A C 1
ATOM 767 O O . VAL A 1 98 ? 12.135 -2.518 -1.652 1.00 95.19 98 VAL A O 1
ATOM 770 N N . ASP A 1 99 ? 12.972 -3.180 -3.633 1.00 92.88 99 ASP A N 1
ATOM 771 C CA . ASP A 1 99 ? 12.215 -2.214 -4.440 1.00 92.88 99 ASP A CA 1
ATOM 772 C C . ASP A 1 99 ? 10.825 -2.774 -4.754 1.00 92.88 99 ASP A C 1
ATOM 774 O O . ASP A 1 99 ? 10.682 -3.983 -4.880 1.00 92.88 99 ASP A O 1
ATOM 778 N N . GLY A 1 100 ? 9.795 -1.933 -4.835 1.00 91.12 100 GLY A N 1
ATOM 779 C CA . GLY A 1 100 ? 8.411 -2.370 -5.091 1.00 91.12 100 GLY A CA 1
ATOM 780 C C . GLY A 1 100 ? 7.662 -2.969 -3.886 1.00 91.12 100 GLY A C 1
ATOM 781 O O . GLY A 1 100 ? 6.439 -3.091 -3.926 1.00 91.12 100 GLY A O 1
ATOM 782 N N . GLN A 1 101 ? 8.345 -3.254 -2.772 1.00 94.44 101 GLN A N 1
ATOM 783 C CA . GLN A 1 101 ? 7.735 -3.813 -1.559 1.00 94.44 101 GLN A CA 1
ATOM 784 C C . GLN A 1 101 ? 6.719 -2.854 -0.914 1.00 94.44 101 GLN A C 1
ATOM 786 O O . GLN A 1 101 ? 6.950 -1.643 -0.821 1.00 94.44 101 GLN A O 1
ATOM 791 N N . LYS A 1 102 ? 5.600 -3.402 -0.423 1.00 92.00 102 LYS A N 1
ATOM 792 C CA . LYS A 1 102 ? 4.563 -2.662 0.314 1.00 92.00 102 LYS A CA 1
ATOM 793 C C . LYS A 1 102 ? 4.273 -3.302 1.665 1.00 92.00 102 LYS A C 1
ATOM 795 O O . LYS A 1 102 ? 4.098 -4.512 1.761 1.00 92.00 102 LYS A O 1
ATOM 800 N N . ALA A 1 103 ? 4.158 -2.465 2.688 1.00 90.88 103 ALA A N 1
ATOM 801 C CA . ALA A 1 103 ? 3.712 -2.856 4.016 1.00 90.88 103 ALA A CA 1
ATOM 802 C C . ALA A 1 103 ? 2.176 -2.895 4.063 1.00 90.88 103 ALA A C 1
ATOM 804 O O . ALA A 1 103 ? 1.526 -1.878 3.816 1.00 90.88 103 ALA A O 1
ATOM 805 N N . ILE A 1 104 ? 1.596 -4.044 4.406 1.00 88.25 104 ILE A N 1
ATOM 806 C CA . ILE A 1 104 ? 0.155 -4.202 4.645 1.00 88.25 104 ILE A CA 1
ATOM 807 C C . ILE A 1 104 ? -0.116 -4.505 6.112 1.00 88.25 104 ILE A C 1
ATOM 809 O O . ILE A 1 104 ? 0.731 -5.062 6.812 1.00 88.25 104 ILE A O 1
ATOM 813 N N . CYS A 1 105 ? -1.316 -4.164 6.576 1.00 86.75 105 CYS A N 1
ATOM 814 C CA . CYS A 1 105 ? -1.714 -4.480 7.934 1.00 86.75 105 CYS A CA 1
ATOM 815 C C . CYS A 1 105 ? -2.492 -5.790 8.025 1.00 86.75 105 CYS A C 1
ATOM 817 O O . CYS A 1 105 ? -3.508 -5.967 7.359 1.00 86.75 105 CYS A O 1
ATOM 819 N N . MET A 1 106 ? -2.035 -6.677 8.904 1.00 86.19 106 MET A N 1
ATOM 820 C CA . MET A 1 106 ? -2.579 -8.015 9.117 1.00 86.19 106 MET A CA 1
ATOM 821 C C . MET A 1 106 ? -3.214 -8.174 10.502 1.00 86.19 106 MET A C 1
ATOM 823 O O . MET A 1 106 ? -3.314 -9.285 11.030 1.00 86.19 106 MET A O 1
ATOM 827 N N . ASP A 1 107 ? -3.646 -7.068 11.111 1.00 85.69 107 ASP A N 1
ATOM 828 C CA . ASP A 1 107 ? -4.330 -7.095 12.401 1.00 85.69 107 ASP A CA 1
ATOM 829 C C . ASP A 1 107 ? -5.583 -7.991 12.330 1.00 85.69 107 ASP A C 1
ATOM 831 O O . ASP A 1 107 ? -6.324 -7.935 11.345 1.00 85.69 107 ASP A O 1
ATOM 835 N N . PRO A 1 108 ? -5.896 -8.781 13.377 1.00 80.62 108 PRO A N 1
ATOM 836 C CA . PRO A 1 108 ? -7.013 -9.732 13.360 1.00 80.62 108 PRO A CA 1
ATOM 837 C C . PRO A 1 108 ? -8.406 -9.134 13.140 1.00 80.62 108 PRO A C 1
ATOM 839 O O . PRO A 1 108 ? -9.369 -9.882 13.119 1.00 80.62 108 PRO A O 1
ATOM 842 N N . LEU A 1 109 ? -8.554 -7.813 13.069 1.00 75.00 109 LEU A N 1
ATOM 843 C CA . LEU A 1 109 ? -9.826 -7.158 12.761 1.00 75.00 109 LEU A CA 1
ATOM 844 C C . LEU A 1 109 ? -9.925 -6.701 11.306 1.00 75.00 109 LEU A C 1
ATOM 846 O O . LEU A 1 109 ? -10.993 -6.270 10.916 1.00 75.00 109 LEU A O 1
ATOM 850 N N . ILE A 1 110 ? -8.841 -6.745 10.531 1.00 75.94 110 ILE A N 1
ATOM 851 C CA . ILE A 1 110 ? -8.792 -6.222 9.154 1.00 75.94 110 ILE A CA 1
ATOM 852 C C . ILE A 1 110 ? -8.086 -7.171 8.177 1.00 75.94 110 ILE A C 1
ATOM 854 O O . ILE A 1 110 ? -8.043 -6.903 6.981 1.00 75.94 110 ILE A O 1
ATOM 858 N N . ARG A 1 111 ? -7.525 -8.280 8.673 1.00 78.12 111 ARG A N 1
ATOM 859 C CA . ARG A 1 111 ? -6.753 -9.221 7.864 1.00 78.12 111 ARG A CA 1
ATOM 860 C C . ARG A 1 111 ? -7.632 -9.897 6.791 1.00 78.12 111 ARG A C 1
ATOM 862 O O . ARG A 1 111 ? -8.713 -10.384 7.140 1.00 78.12 111 ARG A O 1
ATOM 869 N N . PRO A 1 112 ? -7.175 -9.984 5.527 1.00 70.50 112 PRO A N 1
ATOM 870 C CA . PRO A 1 112 ? -7.972 -10.478 4.404 1.00 70.50 112 PRO A CA 1
ATOM 871 C C . PRO A 1 112 ? -8.664 -11.830 4.596 1.00 70.50 112 PRO A C 1
ATOM 873 O O . PRO A 1 112 ? -9.798 -11.982 4.158 1.00 70.50 112 PRO A O 1
ATOM 876 N N . GLU A 1 113 ? -8.056 -12.801 5.285 1.00 69.06 113 GLU A N 1
ATOM 877 C CA . GLU A 1 113 ? -8.615 -14.160 5.403 1.00 69.06 113 GLU A CA 1
ATOM 878 C C . GLU A 1 113 ? -9.860 -14.229 6.303 1.00 69.06 113 GLU A C 1
ATOM 880 O O . GLU A 1 113 ? -10.518 -15.266 6.370 1.00 69.06 113 GLU A O 1
ATOM 885 N N . LEU A 1 114 ? -10.185 -13.146 7.017 1.00 63.31 114 LEU A N 1
ATOM 886 C CA . LEU A 1 114 ? -11.421 -13.031 7.797 1.00 63.31 114 LEU A CA 1
ATOM 887 C C . LEU A 1 114 ? -12.607 -12.540 6.967 1.00 63.31 114 LEU A C 1
ATOM 889 O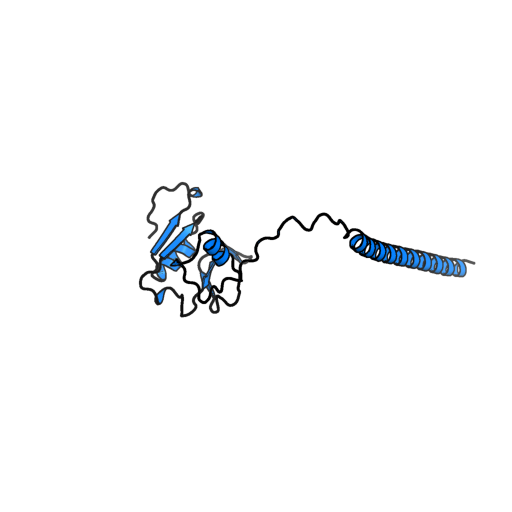 O . LEU A 1 114 ? -13.753 -12.696 7.392 1.00 63.31 114 LEU A O 1
ATOM 893 N N . TYR A 1 115 ? -12.345 -11.958 5.799 1.00 64.06 115 TYR A N 1
ATOM 894 C CA . TYR A 1 115 ? -13.361 -11.398 4.928 1.00 64.06 115 TYR A CA 1
ATOM 895 C C . TYR A 1 115 ? -13.489 -12.271 3.684 1.00 64.06 115 TYR A C 1
ATOM 897 O O . TYR A 1 115 ? -12.557 -12.404 2.900 1.00 64.06 115 TYR A O 1
ATOM 905 N N . ASN A 1 116 ? -14.684 -12.821 3.455 1.00 62.81 116 ASN A N 1
ATOM 906 C CA . ASN A 1 116 ? -14.987 -13.590 2.240 1.00 62.81 116 ASN A CA 1
ATOM 907 C C . ASN A 1 116 ? -14.903 -12.746 0.948 1.00 62.81 116 ASN A C 1
ATOM 909 O O . ASN A 1 116 ? -15.066 -13.281 -0.145 1.00 62.81 116 ASN A O 1
ATOM 913 N N . GLU A 1 117 ? -14.676 -11.434 1.063 1.00 71.06 117 GLU A N 1
ATOM 914 C CA . GLU A 1 117 ? -14.579 -10.491 -0.046 1.00 71.06 117 GLU A CA 1
ATOM 915 C C . GLU A 1 117 ? -13.433 -9.496 0.191 1.00 71.06 117 GLU A C 1
ATOM 917 O O . GLU A 1 117 ? -13.652 -8.328 0.502 1.00 71.06 117 GLU A O 1
ATOM 922 N N . CYS A 1 118 ? -12.189 -9.951 0.044 1.00 84.00 118 CYS A N 1
ATOM 923 C CA . CYS A 1 118 ? -11.050 -9.043 -0.061 1.00 84.00 118 CYS A CA 1
ATOM 924 C C . CYS A 1 118 ? -10.974 -8.463 -1.486 1.00 84.00 118 CYS A C 1
ATOM 926 O O . CYS A 1 118 ? -10.973 -9.208 -2.471 1.00 84.00 118 CYS A O 1
ATOM 928 N N . LEU A 1 119 ? -10.935 -7.134 -1.598 1.00 88.69 119 LEU A N 1
ATOM 929 C CA . LEU A 1 119 ? -10.874 -6.389 -2.857 1.00 88.69 119 LEU A CA 1
ATOM 930 C C . LEU A 1 119 ? -9.718 -5.391 -2.800 1.00 88.69 119 LEU A C 1
ATOM 932 O O . LEU A 1 119 ? -9.660 -4.574 -1.883 1.00 88.69 119 LEU A O 1
ATOM 936 N N . VAL A 1 120 ? -8.827 -5.440 -3.787 1.00 91.00 120 VAL A N 1
ATOM 937 C CA . VAL A 1 120 ? -7.666 -4.551 -3.878 1.00 91.00 120 VAL A CA 1
ATOM 938 C C . VAL A 1 120 ? -7.634 -3.868 -5.236 1.00 91.00 120 VAL A C 1
ATOM 940 O O . VAL A 1 120 ? -7.774 -4.514 -6.271 1.00 91.00 120 VAL A O 1
ATOM 943 N N . TYR A 1 121 ? -7.427 -2.554 -5.213 1.00 92.62 121 TYR A N 1
ATOM 944 C CA . TYR A 1 121 ? -7.137 -1.751 -6.394 1.00 92.62 121 TYR A CA 1
ATOM 945 C C . TYR A 1 121 ? -5.673 -1.326 -6.346 1.00 92.62 121 TYR A C 1
ATOM 947 O O . TYR A 1 121 ? -5.248 -0.687 -5.383 1.00 92.62 121 TYR A O 1
ATOM 955 N N . SER A 1 122 ? -4.911 -1.692 -7.369 1.00 92.81 122 SER A N 1
ATOM 956 C CA . SER A 1 122 ? -3.473 -1.447 -7.451 1.00 92.81 122 SER A CA 1
ATOM 957 C C . SER A 1 122 ? -3.187 -0.496 -8.605 1.00 92.81 122 SER A C 1
ATOM 959 O O . SER A 1 122 ? -3.552 -0.765 -9.745 1.00 92.81 122 SER A O 1
ATOM 961 N N . PHE A 1 123 ? -2.583 0.654 -8.327 1.00 92.94 123 PHE A N 1
ATOM 962 C CA . PHE A 1 123 ? -2.375 1.701 -9.326 1.00 92.94 123 PHE A CA 1
ATOM 963 C C . PHE A 1 123 ? -0.889 1.944 -9.560 1.00 92.94 123 PHE A C 1
ATOM 965 O O . PHE A 1 123 ? -0.131 2.054 -8.598 1.00 92.94 123 PHE A O 1
ATOM 972 N N . GLY A 1 124 ? -0.492 2.112 -10.824 1.00 92.25 124 GLY A N 1
ATOM 973 C CA . GLY A 1 124 ? 0.881 2.492 -11.172 1.00 92.25 124 GLY A CA 1
ATOM 974 C C . GLY A 1 124 ? 1.907 1.392 -10.887 1.00 92.25 124 GLY A C 1
ATOM 975 O O . GLY A 1 124 ? 2.934 1.658 -10.266 1.00 92.25 124 GLY A O 1
ATOM 976 N N . ILE A 1 125 ? 1.602 0.155 -11.283 1.00 92.19 125 ILE A N 1
ATOM 977 C CA . ILE A 1 125 ? 2.410 -1.029 -10.960 1.00 92.19 125 ILE A CA 1
ATOM 978 C C . ILE A 1 125 ? 3.724 -1.110 -11.756 1.00 92.19 125 ILE A C 1
ATOM 980 O O . ILE A 1 125 ? 4.622 -1.852 -11.381 1.00 92.19 125 ILE A O 1
ATOM 984 N N . SER A 1 126 ? 3.869 -0.365 -12.858 1.00 92.31 126 SER A N 1
ATOM 985 C CA . SER A 1 126 ? 5.094 -0.274 -13.662 1.00 92.31 126 SER A CA 1
ATOM 986 C C . SER A 1 126 ? 5.705 -1.638 -14.043 1.00 92.31 126 SER A C 1
ATOM 988 O O . SER A 1 126 ? 6.922 -1.822 -13.999 1.00 92.31 126 SER A O 1
ATOM 990 N N . HIS A 1 127 ? 4.863 -2.591 -14.451 1.00 91.06 127 HIS A N 1
ATOM 991 C CA . HIS A 1 127 ? 5.216 -3.986 -14.768 1.00 91.06 127 HIS A CA 1
ATOM 992 C C . HIS A 1 127 ? 5.710 -4.851 -13.589 1.00 91.06 127 HIS A C 1
ATOM 994 O O . HIS A 1 127 ? 6.111 -5.992 -13.823 1.00 91.06 127 HIS A O 1
ATOM 1000 N N . ASP A 1 128 ? 5.658 -4.362 -12.350 1.00 93.31 128 ASP A N 1
ATOM 1001 C CA . ASP A 1 128 ? 5.899 -5.161 -11.148 1.00 93.31 128 ASP A CA 1
ATOM 1002 C C . ASP A 1 128 ? 4.571 -5.706 -10.605 1.00 93.31 128 ASP A C 1
ATOM 1004 O O . ASP A 1 128 ? 3.759 -4.979 -10.043 1.00 93.31 128 ASP A O 1
ATOM 1008 N N . TRP A 1 129 ? 4.363 -7.010 -10.777 1.00 93.25 129 TRP A N 1
ATOM 1009 C CA . TRP A 1 129 ? 3.158 -7.726 -10.343 1.00 93.25 129 TRP A CA 1
ATOM 1010 C C . TRP A 1 129 ? 3.349 -8.474 -9.023 1.00 93.25 129 TRP A C 1
ATOM 1012 O O . TRP A 1 129 ? 2.457 -9.187 -8.563 1.00 93.25 129 TRP A O 1
ATOM 1022 N N . THR A 1 130 ? 4.529 -8.370 -8.408 1.00 95.62 130 THR A N 1
ATOM 1023 C CA . THR A 1 130 ? 4.897 -9.209 -7.260 1.00 95.62 130 THR A CA 1
ATOM 1024 C C . THR A 1 130 ? 4.015 -8.953 -6.041 1.00 95.62 130 THR A C 1
ATOM 1026 O O . THR A 1 130 ? 3.727 -9.887 -5.287 1.00 95.62 130 THR A O 1
ATOM 1029 N N . PHE A 1 131 ? 3.576 -7.707 -5.847 1.00 95.31 131 PHE A N 1
ATOM 1030 C CA . PHE A 1 131 ? 2.604 -7.349 -4.823 1.00 95.31 131 PHE A CA 1
ATOM 1031 C C . PHE A 1 131 ? 1.223 -7.919 -5.165 1.00 95.31 131 PHE A C 1
ATOM 1033 O O . PHE A 1 131 ? 0.664 -8.679 -4.377 1.00 95.31 131 PHE A O 1
ATOM 1040 N N . ASP A 1 132 ? 0.710 -7.600 -6.351 1.00 94.81 132 ASP A N 1
ATOM 1041 C CA . ASP A 1 132 ? -0.622 -7.959 -6.837 1.00 94.81 132 ASP A CA 1
ATOM 1042 C C . ASP A 1 132 ? -0.870 -9.470 -6.773 1.00 94.81 132 ASP A C 1
ATOM 1044 O O . ASP A 1 132 ? -1.831 -9.918 -6.149 1.00 94.81 132 ASP A O 1
ATOM 1048 N N . GLU A 1 133 ? 0.053 -10.271 -7.307 1.00 94.62 133 GLU A N 1
ATOM 1049 C CA . GLU A 1 133 ? -0.045 -11.729 -7.258 1.00 94.62 133 GLU A CA 1
ATOM 1050 C C . GLU A 1 133 ? 0.051 -12.280 -5.829 1.00 94.62 133 GLU A C 1
ATOM 1052 O O . GLU A 1 133 ? -0.541 -13.308 -5.499 1.00 94.62 133 GLU A O 1
ATOM 1057 N N . ALA A 1 134 ? 0.847 -11.653 -4.958 1.00 93.31 134 ALA A N 1
ATOM 1058 C CA . ALA A 1 134 ? 0.958 -12.098 -3.574 1.00 93.31 134 ALA A CA 1
ATOM 1059 C C . ALA A 1 134 ? -0.339 -11.835 -2.800 1.00 93.31 134 ALA A C 1
ATOM 1061 O O . ALA A 1 134 ? -0.767 -12.699 -2.035 1.00 93.31 134 ALA A O 1
ATOM 1062 N N . ILE A 1 135 ? -0.981 -10.691 -3.039 1.00 91.75 135 ILE A N 1
ATOM 1063 C CA . ILE A 1 135 ? -2.309 -10.364 -2.518 1.00 91.75 135 ILE A CA 1
ATOM 1064 C C . ILE A 1 135 ? -3.371 -11.323 -3.072 1.00 91.75 135 ILE A C 1
ATOM 1066 O O . ILE A 1 135 ? -4.188 -11.846 -2.313 1.00 91.75 135 ILE A O 1
ATOM 1070 N N . GLU A 1 136 ? -3.341 -11.613 -4.370 1.00 91.44 136 GLU A N 1
ATOM 1071 C CA . GLU A 1 136 ? -4.255 -12.569 -4.997 1.00 91.44 136 GLU A CA 1
ATOM 1072 C C . GLU A 1 136 ? -4.111 -13.976 -4.398 1.00 91.44 136 GLU A C 1
ATOM 1074 O O . GLU A 1 136 ? -5.106 -14.614 -4.050 1.00 91.44 136 GLU A O 1
ATOM 1079 N N . ARG A 1 137 ? -2.874 -14.437 -4.157 1.00 90.38 137 ARG A N 1
ATOM 1080 C CA . ARG A 1 137 ? -2.596 -15.715 -3.472 1.00 90.38 137 ARG A CA 1
ATOM 1081 C C . ARG A 1 137 ? -3.131 -15.770 -2.037 1.00 90.38 137 ARG A C 1
ATOM 1083 O O . ARG A 1 137 ? -3.321 -16.869 -1.517 1.00 90.38 137 ARG A O 1
ATOM 1090 N N . MET A 1 138 ? -3.397 -14.626 -1.405 1.00 88.44 138 MET A N 1
ATOM 1091 C CA . MET A 1 138 ? -4.073 -14.549 -0.102 1.00 88.44 138 MET A CA 1
ATOM 1092 C C . MET A 1 138 ? -5.608 -14.611 -0.207 1.00 88.44 138 MET A C 1
ATOM 1094 O O . MET A 1 138 ? -6.290 -14.575 0.814 1.00 88.44 138 MET A O 1
ATOM 1098 N N . GLY A 1 139 ? -6.160 -14.755 -1.417 1.00 86.94 139 GLY A N 1
ATOM 1099 C CA . GLY A 1 139 ? -7.595 -14.918 -1.670 1.00 86.94 139 GLY A CA 1
ATOM 1100 C C . GLY A 1 139 ? -8.329 -13.625 -2.028 1.00 86.94 139 GLY A C 1
ATOM 1101 O O . GLY A 1 139 ? -9.560 -13.601 -2.036 1.00 86.94 139 GLY A O 1
ATOM 1102 N N . CYS A 1 140 ? -7.602 -12.546 -2.312 1.00 89.25 140 CYS A N 1
ATOM 1103 C CA . CYS A 1 140 ? -8.181 -11.265 -2.703 1.00 89.25 140 CYS A CA 1
ATOM 1104 C C . CYS A 1 140 ? -8.458 -11.191 -4.208 1.00 89.25 140 CYS A C 1
ATOM 1106 O O . CYS A 1 140 ? -7.691 -11.700 -5.018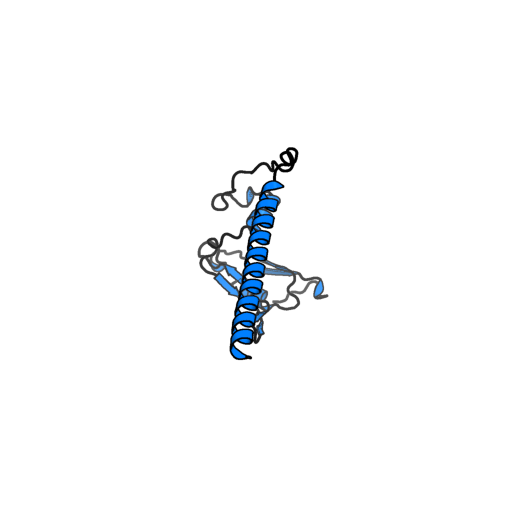 1.00 89.25 140 CYS A O 1
ATOM 1108 N N . ARG A 1 141 ? -9.515 -10.468 -4.592 1.00 91.00 141 ARG A N 1
ATOM 1109 C CA . ARG A 1 141 ? -9.691 -9.998 -5.972 1.00 91.00 141 ARG A CA 1
ATOM 1110 C C . ARG A 1 141 ? -8.858 -8.739 -6.164 1.00 91.00 141 ARG A C 1
ATOM 1112 O O . ARG A 1 141 ? -9.091 -7.755 -5.460 1.00 91.00 141 ARG A O 1
ATOM 1119 N N . VAL A 1 142 ? -7.924 -8.769 -7.104 1.00 92.50 142 VAL A N 1
ATOM 1120 C CA . VAL A 1 142 ? -7.020 -7.649 -7.380 1.00 92.50 142 VAL A CA 1
ATOM 1121 C C . VAL A 1 142 ? -7.334 -7.070 -8.753 1.00 92.50 142 VAL A C 1
ATOM 1123 O O . VAL A 1 142 ? -7.458 -7.803 -9.728 1.00 92.50 142 VAL A O 1
ATOM 1126 N N . PHE A 1 143 ? -7.489 -5.751 -8.823 1.00 92.69 143 PHE A N 1
ATOM 1127 C CA . PHE A 1 143 ? -7.651 -5.006 -10.066 1.00 92.69 143 PHE A CA 1
ATOM 1128 C C . PHE A 1 143 ? -6.510 -4.006 -10.186 1.00 92.69 143 PHE A C 1
ATOM 1130 O O . PHE A 1 143 ? -6.448 -3.040 -9.420 1.00 92.69 143 PHE A O 1
ATOM 1137 N N . SER A 1 144 ? -5.624 -4.233 -11.148 1.00 93.38 144 SER A N 1
ATOM 1138 C CA . SER A 1 144 ? -4.446 -3.395 -11.350 1.00 93.38 144 SER A CA 1
ATOM 1139 C C . SER A 1 144 ? -4.638 -2.465 -12.546 1.00 93.38 144 SER A C 1
ATOM 1141 O O . SER A 1 144 ? -5.172 -2.867 -13.579 1.00 93.38 144 SER A O 1
ATOM 1143 N N . PHE A 1 145 ? -4.221 -1.209 -12.409 1.00 91.44 145 PHE A N 1
ATOM 1144 C CA . PHE A 1 145 ? -4.379 -0.183 -13.432 1.00 91.44 145 PHE A CA 1
ATOM 1145 C C . PHE A 1 145 ? -3.127 0.679 -13.551 1.00 91.44 145 PHE A C 1
ATOM 1147 O O . PHE A 1 145 ? -2.747 1.402 -12.627 1.00 91.44 145 PHE A O 1
ATOM 1154 N N . ASP A 1 146 ? -2.510 0.650 -14.726 1.00 92.62 146 ASP A N 1
ATOM 1155 C CA . ASP A 1 146 ? -1.373 1.504 -15.038 1.00 92.62 146 ASP A CA 1
ATOM 1156 C C . ASP A 1 146 ? -1.328 1.841 -16.539 1.00 92.62 146 ASP A C 1
ATOM 1158 O O . ASP A 1 146 ? -0.817 1.063 -17.349 1.00 92.62 146 ASP A O 1
ATOM 1162 N N . PRO A 1 147 ? -1.824 3.028 -16.931 1.00 90.50 147 PRO A N 1
ATOM 1163 C CA . PRO A 1 147 ? -1.772 3.487 -18.316 1.00 90.50 147 PRO A CA 1
ATOM 1164 C C . PRO A 1 147 ? -0.353 3.628 -18.872 1.00 90.50 147 PRO A C 1
ATOM 1166 O O . PRO A 1 147 ? -0.182 3.655 -20.088 1.00 90.50 147 PRO A O 1
ATOM 1169 N N . SER A 1 148 ? 0.668 3.747 -18.014 1.00 90.62 148 SER A N 1
ATOM 1170 C CA . SER A 1 148 ? 2.057 3.918 -18.453 1.00 90.62 148 SER A CA 1
ATOM 1171 C C . SER A 1 148 ? 2.661 2.640 -19.037 1.00 90.62 148 SER A C 1
ATOM 1173 O O . SER A 1 148 ? 3.616 2.713 -19.810 1.00 90.62 148 SER A O 1
ATOM 1175 N N . MET A 1 149 ? 2.063 1.481 -18.746 1.00 90.00 149 MET A N 1
ATOM 1176 C CA . MET A 1 149 ? 2.504 0.179 -19.249 1.00 90.00 149 MET A CA 1
ATOM 1177 C C . MET A 1 149 ? 2.145 -0.055 -20.722 1.00 90.00 149 MET A C 1
ATOM 1179 O O . MET A 1 149 ? 2.586 -1.047 -21.300 1.00 90.00 149 MET A O 1
ATOM 1183 N N . ASN A 1 150 ? 1.370 0.848 -21.344 1.00 86.19 150 ASN A N 1
ATOM 1184 C CA . ASN A 1 150 ? 0.900 0.744 -22.732 1.00 86.19 150 ASN A CA 1
ATOM 1185 C C . ASN A 1 150 ? 0.262 -0.621 -23.055 1.00 86.19 150 ASN A C 1
ATOM 1187 O O . ASN A 1 150 ? 0.424 -1.150 -24.156 1.00 86.19 150 ASN A O 1
ATOM 1191 N N . MET A 1 151 ? -0.453 -1.192 -22.086 1.00 81.31 151 MET A N 1
ATOM 1192 C CA . MET A 1 151 ? -1.252 -2.401 -22.260 1.00 81.31 151 MET A CA 1
ATOM 1193 C C . MET A 1 151 ? -2.736 -2.031 -22.198 1.00 81.31 151 MET A C 1
ATOM 1195 O O . MET A 1 151 ? -3.124 -1.150 -21.431 1.00 81.31 151 MET A O 1
ATOM 1199 N N . GLU A 1 152 ? -3.545 -2.665 -23.048 1.00 77.12 152 GLU A N 1
ATOM 1200 C CA . GLU A 1 152 ? -5.009 -2.602 -22.948 1.00 77.12 152 GLU A CA 1
ATOM 1201 C C . GLU A 1 152 ? -5.498 -3.475 -21.776 1.00 77.12 152 GLU A C 1
ATOM 1203 O O . GLU A 1 152 ? -4.712 -3.882 -20.917 1.00 77.12 152 GLU A O 1
ATOM 1208 N N . ASP A 1 153 ? -6.794 -3.790 -21.749 1.00 71.88 153 ASP A N 1
ATOM 1209 C CA . ASP A 1 153 ? -7.379 -4.716 -20.785 1.00 71.88 153 ASP A CA 1
ATOM 1210 C C . ASP A 1 153 ? -6.645 -6.065 -20.835 1.00 71.88 153 ASP A C 1
ATOM 1212 O O . ASP A 1 153 ? -6.667 -6.789 -21.835 1.00 71.88 153 ASP A O 1
ATOM 1216 N N . TYR A 1 154 ? -5.979 -6.402 -19.736 1.00 70.44 154 TYR A N 1
ATOM 1217 C CA . TYR A 1 154 ? -5.181 -7.611 -19.603 1.00 70.44 154 TYR A CA 1
ATOM 1218 C C . TYR A 1 154 ? -5.564 -8.321 -18.309 1.00 70.44 154 TYR A C 1
ATOM 1220 O O . TYR A 1 154 ? -5.547 -7.711 -17.240 1.00 70.44 154 TYR A O 1
ATOM 1228 N N . ASN A 1 155 ? -5.915 -9.608 -18.401 1.00 75.19 155 ASN A N 1
ATOM 1229 C CA . ASN A 1 155 ? -6.051 -10.443 -17.214 1.00 75.19 155 ASN A CA 1
ATOM 1230 C C . ASN A 1 155 ? -4.702 -11.101 -16.920 1.00 75.19 155 ASN A C 1
ATOM 1232 O O . ASN A 1 155 ? -4.211 -11.880 -17.739 1.00 75.19 155 ASN A O 1
ATOM 1236 N N . HIS A 1 156 ? -4.105 -10.753 -15.783 1.00 70.75 156 HIS A N 1
ATOM 1237 C CA . HIS A 1 156 ? -2.758 -11.191 -15.433 1.00 70.75 156 HIS A CA 1
ATOM 1238 C C . HIS A 1 156 ? -2.718 -12.594 -14.804 1.00 70.75 156 HIS A C 1
ATOM 1240 O O . HIS A 1 156 ? -1.694 -13.268 -14.938 1.00 70.75 156 HIS A O 1
ATOM 1246 N N . SER A 1 157 ? -3.831 -13.076 -14.235 1.00 66.25 157 SER A N 1
ATOM 1247 C CA . SER A 1 157 ? -3.919 -14.387 -13.570 1.00 66.25 157 SER A CA 1
ATOM 1248 C C . SER A 1 157 ? -5.260 -15.094 -13.769 1.00 66.25 157 SER A C 1
ATOM 1250 O O . SER A 1 157 ? -6.300 -14.417 -13.953 1.00 66.25 157 SER A O 1
#